Protein AF-A0A7J4UEN1-F1 (afdb_monomer_lite)

Structure (mmCIF, N/CA/C/O backbone):
data_AF-A0A7J4UEN1-F1
#
_entry.id   AF-A0A7J4UEN1-F1
#
loop_
_atom_site.group_PDB
_atom_site.id
_atom_site.type_symbol
_atom_site.label_atom_id
_atom_site.label_alt_id
_atom_site.label_comp_id
_atom_site.label_asym_id
_atom_site.label_entity_id
_atom_site.label_seq_id
_atom_site.pdbx_PDB_ins_code
_atom_site.Cartn_x
_atom_site.Cartn_y
_atom_site.Cartn_z
_atom_site.occupancy
_atom_site.B_iso_or_equiv
_atom_site.auth_seq_id
_atom_site.auth_comp_id
_atom_site.auth_asym_id
_atom_site.auth_atom_id
_atom_site.pdbx_PDB_model_num
ATOM 1 N N . MET A 1 1 ? 9.690 -6.053 -12.053 1.00 84.06 1 MET A N 1
ATOM 2 C CA . MET A 1 1 ? 9.087 -6.286 -10.727 1.00 84.06 1 MET A CA 1
ATOM 3 C C . MET A 1 1 ? 10.094 -6.951 -9.816 1.00 84.06 1 MET A C 1
ATOM 5 O O . MET A 1 1 ? 10.629 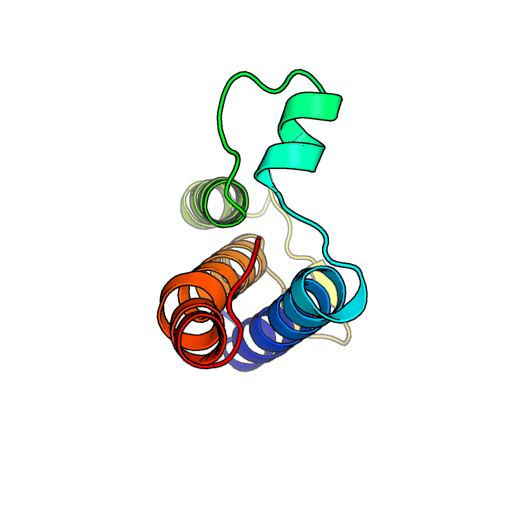-7.999 -10.166 1.00 84.06 1 MET A O 1
ATOM 9 N N . ASN A 1 2 ? 10.340 -6.349 -8.662 1.00 90.69 2 ASN A N 1
ATOM 10 C CA . ASN A 1 2 ? 11.257 -6.858 -7.654 1.00 90.69 2 ASN A CA 1
ATOM 11 C C . ASN A 1 2 ? 10.468 -7.523 -6.517 1.00 90.69 2 ASN A C 1
ATOM 13 O O . ASN A 1 2 ? 10.068 -6.875 -5.553 1.00 90.69 2 ASN A O 1
ATOM 17 N N . ILE A 1 3 ? 10.231 -8.833 -6.638 1.00 93.38 3 ILE A N 1
ATOM 18 C CA . ILE A 1 3 ? 9.421 -9.590 -5.670 1.00 93.38 3 ILE A CA 1
ATOM 19 C C . ILE A 1 3 ? 9.985 -9.520 -4.238 1.00 93.38 3 ILE A C 1
ATOM 21 O O . ILE A 1 3 ? 9.203 -9.235 -3.329 1.00 93.38 3 ILE A O 1
ATOM 25 N N . PRO A 1 4 ? 11.302 -9.715 -3.996 1.00 93.88 4 PRO A N 1
ATOM 26 C CA . PRO A 1 4 ? 11.861 -9.565 -2.653 1.00 93.88 4 PRO A CA 1
ATOM 27 C C . PRO A 1 4 ? 11.581 -8.197 -2.028 1.00 93.88 4 PRO A C 1
ATOM 29 O O . PRO A 1 4 ? 11.189 -8.133 -0.865 1.00 93.88 4 PRO A O 1
ATOM 32 N N . PHE A 1 5 ? 11.738 -7.114 -2.796 1.00 93.12 5 PHE A N 1
ATOM 33 C CA . PHE A 1 5 ? 11.435 -5.762 -2.329 1.00 93.12 5 PHE A CA 1
ATOM 34 C C . PHE A 1 5 ? 9.958 -5.614 -1.951 1.00 93.12 5 PHE A C 1
ATOM 36 O O . PHE A 1 5 ? 9.657 -5.133 -0.861 1.00 93.12 5 PHE A O 1
ATOM 43 N N . ILE A 1 6 ? 9.045 -6.083 -2.810 1.00 95.62 6 ILE A N 1
ATOM 44 C CA . ILE A 1 6 ? 7.596 -6.018 -2.571 1.00 95.62 6 ILE A CA 1
ATOM 45 C C . ILE A 1 6 ? 7.233 -6.702 -1.250 1.00 95.62 6 ILE A C 1
ATOM 47 O O . ILE A 1 6 ? 6.534 -6.115 -0.428 1.00 95.62 6 ILE A O 1
ATOM 51 N N . ILE A 1 7 ? 7.731 -7.922 -1.029 1.00 96.25 7 ILE A N 1
ATOM 52 C CA . ILE A 1 7 ? 7.448 -8.696 0.188 1.00 96.25 7 ILE A CA 1
ATOM 53 C C . ILE A 1 7 ? 8.012 -7.985 1.419 1.00 96.25 7 ILE A C 1
ATOM 55 O O . ILE A 1 7 ? 7.299 -7.814 2.406 1.00 96.25 7 ILE A O 1
ATOM 59 N N . TRP A 1 8 ? 9.271 -7.542 1.368 1.00 95.81 8 TRP A N 1
ATOM 60 C CA . TRP A 1 8 ? 9.904 -6.862 2.498 1.00 95.81 8 TRP A CA 1
ATOM 61 C C . TRP A 1 8 ? 9.174 -5.580 2.889 1.00 95.81 8 TRP A C 1
ATOM 63 O O . TRP A 1 8 ? 8.916 -5.359 4.073 1.00 95.81 8 TRP A O 1
ATOM 73 N N . ILE A 1 9 ? 8.804 -4.760 1.906 1.00 95.75 9 ILE A N 1
ATOM 74 C CA . ILE A 1 9 ? 8.067 -3.521 2.150 1.00 95.75 9 ILE A CA 1
ATOM 75 C C . ILE A 1 9 ? 6.652 -3.812 2.646 1.00 95.75 9 ILE A C 1
ATOM 77 O O . ILE A 1 9 ? 6.212 -3.162 3.590 1.00 95.75 9 ILE A O 1
ATOM 81 N N . ALA A 1 10 ? 5.959 -4.811 2.093 1.00 97.06 10 ALA A N 1
ATOM 82 C CA . ALA A 1 10 ? 4.639 -5.204 2.579 1.00 97.06 10 ALA A CA 1
ATOM 83 C C . ALA A 1 10 ? 4.686 -5.641 4.053 1.00 97.06 10 ALA A C 1
ATOM 85 O O . ALA A 1 10 ? 3.898 -5.158 4.863 1.00 97.06 10 ALA A O 1
ATOM 86 N N . CYS A 1 11 ? 5.653 -6.485 4.428 1.00 96.81 11 CYS A N 1
ATOM 87 C CA . CYS A 1 11 ? 5.863 -6.897 5.818 1.00 96.81 11 CYS A CA 1
ATOM 88 C C . CYS A 1 11 ? 6.196 -5.709 6.732 1.00 96.81 11 CYS A C 1
ATOM 90 O O . CYS A 1 11 ? 5.707 -5.641 7.858 1.00 96.81 11 CYS A O 1
ATOM 92 N N . PHE A 1 12 ? 7.018 -4.769 6.262 1.00 96.31 12 PHE A N 1
ATOM 93 C CA . PHE A 1 12 ? 7.384 -3.575 7.022 1.00 96.31 12 PHE A CA 1
ATOM 94 C C . PHE A 1 12 ? 6.187 -2.642 7.263 1.00 96.31 12 PHE A C 1
ATOM 96 O O . PHE A 1 12 ? 5.959 -2.218 8.397 1.00 96.31 12 PHE A O 1
ATOM 103 N N . ILE A 1 13 ? 5.394 -2.355 6.225 1.00 96.12 13 ILE A N 1
ATOM 104 C CA . ILE A 1 13 ? 4.171 -1.545 6.338 1.00 96.12 13 ILE A CA 1
ATOM 105 C C . ILE A 1 13 ? 3.164 -2.235 7.261 1.00 96.12 13 ILE A C 1
ATOM 107 O O . ILE A 1 13 ? 2.558 -1.571 8.105 1.00 96.12 13 ILE A O 1
ATOM 111 N N . GLU A 1 14 ? 3.018 -3.558 7.155 1.00 95.38 14 GLU A N 1
ATOM 112 C CA . GLU A 1 14 ? 2.122 -4.312 8.028 1.00 95.38 14 GLU A CA 1
ATOM 113 C C . GLU A 1 14 ? 2.585 -4.262 9.479 1.00 95.38 14 GLU A C 1
ATOM 115 O O . GLU A 1 14 ? 1.774 -4.028 10.367 1.00 95.38 14 GLU A O 1
ATOM 120 N N . LEU A 1 15 ? 3.886 -4.403 9.738 1.00 95.19 15 LEU A N 1
ATOM 121 C CA . LEU A 1 15 ? 4.437 -4.288 11.085 1.00 95.19 15 LEU A CA 1
ATOM 122 C C . LEU A 1 15 ? 4.141 -2.912 11.696 1.00 95.19 15 LEU A C 1
ATOM 124 O O . LEU A 1 15 ? 3.714 -2.828 12.848 1.00 95.19 15 LEU A O 1
ATOM 128 N N . ILE A 1 16 ? 4.316 -1.835 10.925 1.00 94.88 16 ILE A N 1
ATOM 129 C CA . ILE A 1 16 ? 3.961 -0.482 11.372 1.00 94.88 16 ILE A CA 1
ATOM 130 C C . ILE A 1 16 ? 2.458 -0.388 11.637 1.00 94.88 16 ILE A C 1
ATOM 132 O O . ILE A 1 16 ? 2.049 0.112 12.684 1.00 94.88 16 ILE A O 1
ATOM 136 N N . THR A 1 17 ? 1.631 -0.884 10.718 1.00 92.75 17 THR A N 1
ATOM 137 C CA . THR A 1 17 ? 0.169 -0.826 10.828 1.00 92.75 17 THR A CA 1
ATOM 138 C C . THR A 1 17 ? -0.321 -1.618 12.037 1.00 92.75 17 THR A C 1
ATOM 140 O O . THR A 1 17 ? -1.175 -1.139 12.779 1.00 92.75 17 THR A O 1
ATOM 143 N N . TYR A 1 18 ? 0.275 -2.778 12.299 1.00 91.44 18 TYR A N 1
ATOM 144 C CA . TYR A 1 18 ? 0.059 -3.590 13.486 1.00 91.44 18 TYR A CA 1
ATOM 145 C C . TYR A 1 18 ? 0.423 -2.823 14.765 1.00 91.44 18 TYR A C 1
ATOM 147 O O . TYR A 1 18 ? -0.405 -2.715 15.671 1.00 91.44 18 TYR A O 1
ATOM 155 N N . ILE A 1 19 ? 1.619 -2.226 14.837 1.00 92.62 19 ILE A N 1
ATOM 156 C CA . ILE A 1 19 ? 2.055 -1.437 16.002 1.00 92.62 19 ILE A CA 1
ATOM 157 C C . ILE A 1 19 ? 1.113 -0.251 16.243 1.00 92.62 19 ILE A C 1
ATOM 159 O O . ILE A 1 19 ? 0.672 -0.031 17.369 1.00 92.62 19 ILE A O 1
ATOM 163 N N . LEU A 1 20 ? 0.760 0.504 15.202 1.00 90.94 20 LEU A N 1
ATOM 164 C CA . LEU A 1 20 ? -0.163 1.634 15.322 1.00 90.94 20 LEU A CA 1
ATOM 165 C C . LEU A 1 20 ? -1.558 1.174 15.756 1.00 90.94 20 LEU A C 1
ATOM 167 O O . LEU A 1 20 ? -2.170 1.789 16.631 1.00 90.94 20 LEU A O 1
ATOM 171 N N . ARG A 1 21 ? -2.056 0.079 15.176 1.00 89.19 21 ARG A N 1
ATOM 172 C CA . ARG A 1 21 ? -3.398 -0.426 15.449 1.00 89.19 21 ARG A CA 1
ATOM 173 C C . ARG A 1 21 ? -3.527 -0.996 16.854 1.00 89.19 21 ARG A C 1
ATOM 175 O O . ARG A 1 21 ? -4.466 -0.634 17.548 1.00 89.19 21 ARG A O 1
ATOM 182 N N . PHE A 1 22 ? -2.625 -1.881 17.263 1.00 88.00 22 PHE A N 1
ATOM 183 C CA . PHE A 1 22 ? -2.753 -2.624 18.520 1.00 88.00 22 PHE A CA 1
ATOM 184 C C . PHE A 1 22 ? -1.899 -2.042 19.647 1.00 88.00 22 PHE A C 1
ATOM 186 O O . PHE A 1 22 ? -2.300 -2.108 20.802 1.00 88.00 22 PHE A O 1
ATOM 193 N N . GLY A 1 23 ? -0.756 -1.433 19.330 1.00 89.25 23 GLY A N 1
ATOM 194 C CA . GLY A 1 23 ? 0.097 -0.769 20.319 1.00 89.25 23 GLY A CA 1
ATOM 195 C C . GLY A 1 23 ? -0.413 0.617 20.716 1.00 89.25 23 GLY A C 1
ATOM 196 O O . GLY A 1 23 ? -0.384 0.965 21.892 1.00 89.25 23 GLY A O 1
ATOM 197 N N . PHE A 1 24 ? -0.923 1.394 19.755 1.00 89.06 24 PHE A N 1
ATOM 198 C CA . PHE A 1 24 ? -1.404 2.766 19.992 1.00 89.06 24 PHE A CA 1
ATOM 199 C C . PHE A 1 24 ? -2.923 2.931 19.857 1.00 89.06 24 PHE A C 1
ATOM 201 O O . PHE A 1 24 ? -3.434 4.046 19.951 1.00 89.06 24 PHE A O 1
ATOM 208 N N . ASN A 1 25 ? -3.654 1.836 19.636 1.00 86.56 25 ASN A N 1
ATOM 209 C CA . ASN A 1 25 ? -5.108 1.827 19.475 1.00 86.56 25 ASN A CA 1
ATOM 210 C C . ASN A 1 25 ? -5.624 2.776 18.367 1.00 86.56 25 ASN A C 1
ATOM 212 O O . ASN A 1 25 ? -6.738 3.310 18.437 1.00 86.56 25 ASN A O 1
ATOM 216 N N . VAL A 1 26 ? -4.809 3.017 17.331 1.00 87.69 26 VAL A N 1
ATOM 217 C CA . VAL A 1 26 ? -5.150 3.931 16.237 1.00 87.69 26 VAL A CA 1
ATOM 218 C C . VAL A 1 26 ? -6.170 3.268 15.319 1.00 87.69 26 VAL A C 1
ATOM 220 O O . VAL A 1 26 ? -5.909 2.256 14.668 1.00 87.69 26 VAL A O 1
ATOM 223 N N . HIS A 1 27 ? -7.341 3.888 15.219 1.00 87.00 27 HIS A N 1
ATOM 224 C CA . HIS A 1 27 ? -8.406 3.448 14.332 1.00 87.00 27 HIS A CA 1
ATOM 225 C C . HIS A 1 27 ? -8.490 4.374 13.120 1.00 87.00 27 HIS A C 1
ATOM 227 O O . HIS A 1 27 ? -8.661 5.585 13.246 1.00 87.00 27 HIS A O 1
ATOM 233 N N . SER A 1 28 ? -8.421 3.804 11.913 1.00 81.94 28 SER A N 1
ATOM 234 C CA . SER A 1 28 ? -8.474 4.603 10.681 1.00 81.94 28 SER A CA 1
ATOM 235 C C . SER A 1 28 ? -9.756 5.442 10.603 1.00 81.94 28 SER A C 1
ATOM 237 O O . SER A 1 28 ? -9.711 6.587 10.171 1.00 81.94 28 SER A O 1
ATOM 239 N N . LYS A 1 29 ? -10.888 4.896 11.077 1.00 83.31 29 LYS A N 1
ATOM 240 C CA . LYS A 1 29 ? -12.185 5.585 11.103 1.00 83.31 29 LYS A CA 1
ATOM 241 C C . LYS A 1 29 ? -12.159 6.832 11.987 1.00 83.31 29 LYS A C 1
ATOM 243 O O . LYS A 1 29 ? -12.581 7.886 11.528 1.00 83.31 29 LYS A O 1
ATOM 248 N N . THR A 1 30 ? -11.648 6.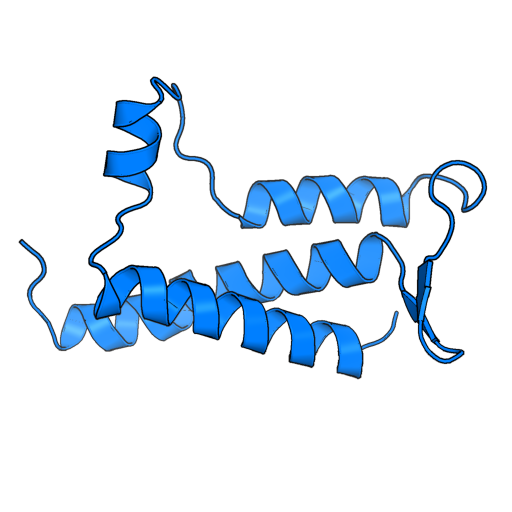731 13.215 1.00 85.25 30 THR A N 1
ATOM 249 C CA . THR A 1 30 ? -11.617 7.871 14.147 1.00 85.25 30 THR A CA 1
ATOM 250 C C . THR A 1 30 ? -10.668 8.958 13.658 1.00 85.25 30 THR A C 1
ATOM 252 O O . THR A 1 30 ? -11.012 10.137 13.699 1.00 85.25 30 THR A O 1
ATOM 255 N N . MET A 1 31 ? -9.509 8.575 13.115 1.00 85.12 31 MET A N 1
ATOM 256 C CA . MET A 1 31 ? -8.570 9.531 12.526 1.00 85.12 31 MET A CA 1
ATOM 257 C C . MET A 1 31 ? -9.178 10.240 11.313 1.00 85.12 31 MET A C 1
ATOM 259 O O . MET A 1 31 ? -9.129 11.461 11.227 1.00 85.12 31 MET A O 1
ATOM 263 N N . GLN A 1 32 ? -9.808 9.504 10.398 1.00 86.25 32 GLN A N 1
ATOM 264 C CA . GLN A 1 32 ? -10.419 10.089 9.200 1.00 86.25 32 GLN A CA 1
ATOM 265 C C . GLN A 1 32 ? -11.606 10.998 9.535 1.00 86.25 32 GLN A C 1
ATOM 267 O O . GLN A 1 32 ? -11.726 12.067 8.942 1.00 86.25 32 GLN A O 1
ATOM 272 N N . GLN A 1 33 ? -12.420 10.638 10.533 1.00 86.81 33 GLN A N 1
ATOM 273 C CA . GLN A 1 33 ? -13.478 11.507 11.059 1.00 86.81 33 GLN A CA 1
ATOM 274 C C . GLN A 1 33 ? -12.910 12.802 11.647 1.00 86.81 33 GLN A C 1
ATOM 276 O O . GLN A 1 33 ? -13.428 13.875 11.359 1.00 86.81 33 GLN A O 1
ATOM 281 N N . LYS A 1 34 ? -11.805 12.727 12.403 1.00 89.00 34 LYS A N 1
ATOM 282 C CA . LYS A 1 34 ? -11.124 13.911 12.952 1.00 89.00 34 LYS A CA 1
ATOM 283 C C . LYS A 1 34 ? -10.633 14.870 11.861 1.00 89.00 34 LYS A C 1
ATOM 285 O O . LYS A 1 34 ? -10.609 16.077 12.076 1.00 89.00 34 LYS A O 1
ATOM 290 N N . PHE A 1 35 ? -10.255 14.340 10.700 1.00 88.50 35 PHE A N 1
ATOM 291 C CA . PHE A 1 35 ? -9.819 15.118 9.539 1.00 88.50 35 PHE A CA 1
ATOM 292 C C . PHE A 1 35 ? -10.952 15.449 8.551 1.00 88.50 35 PHE A C 1
ATOM 294 O O . PHE A 1 35 ? -10.671 15.957 7.470 1.00 88.50 35 PHE A O 1
ATOM 301 N N . ASN A 1 36 ? -12.220 15.192 8.901 1.00 89.62 36 ASN A N 1
ATOM 302 C CA . ASN A 1 36 ? -13.390 15.432 8.047 1.00 89.62 36 ASN A CA 1
ATOM 303 C C . ASN A 1 36 ? -13.324 14.739 6.673 1.00 89.62 36 ASN A C 1
ATOM 305 O O . ASN A 1 36 ? -13.864 15.244 5.688 1.00 89.62 36 ASN A O 1
ATOM 309 N N . PHE A 1 37 ? -12.678 13.571 6.584 1.00 85.25 37 PHE A N 1
ATOM 310 C CA . PHE A 1 37 ? -12.703 12.794 5.348 1.00 85.25 37 PHE A CA 1
ATOM 311 C C . PHE A 1 37 ? -14.089 12.161 5.147 1.00 85.25 37 PHE A C 1
ATOM 313 O O . PHE A 1 37 ? -14.561 11.437 6.027 1.00 85.25 37 PHE A O 1
ATOM 320 N N . PRO A 1 38 ? -14.739 12.380 3.987 1.00 81.25 38 PRO A N 1
ATOM 321 C CA . PRO A 1 38 ? -16.111 11.928 3.743 1.00 81.25 38 PRO A CA 1
ATOM 322 C C . PRO A 1 38 ? -16.220 10.415 3.523 1.00 81.25 38 PRO A C 1
ATOM 324 O O . PRO A 1 38 ? -17.306 9.848 3.610 1.00 81.25 38 PRO A O 1
ATOM 327 N N . MET A 1 39 ? -15.107 9.750 3.213 1.00 78.88 39 MET A N 1
ATOM 328 C CA . MET A 1 39 ? -15.063 8.323 2.923 1.00 78.88 39 MET A CA 1
ATOM 329 C C . MET A 1 39 ? -13.914 7.663 3.658 1.00 78.88 39 MET A C 1
ATOM 331 O O . MET A 1 39 ? -12.864 8.270 3.887 1.00 78.88 39 MET A O 1
ATOM 335 N N . ARG A 1 40 ? -14.106 6.382 3.983 1.00 79.62 40 ARG A N 1
ATOM 336 C CA . ARG A 1 40 ? -13.043 5.590 4.580 1.00 79.62 40 ARG A CA 1
ATOM 337 C C . ARG A 1 40 ? -11.957 5.327 3.545 1.00 79.62 40 ARG A C 1
ATOM 339 O O . ARG A 1 40 ? -12.192 4.580 2.600 1.00 79.62 40 ARG A O 1
ATOM 346 N N . VAL A 1 41 ? -10.774 5.897 3.740 1.00 82.06 41 VAL A N 1
ATOM 347 C CA . VAL A 1 41 ? -9.619 5.636 2.873 1.00 82.06 41 VAL A CA 1
ATOM 348 C C . VAL A 1 41 ? -8.915 4.375 3.365 1.00 82.06 41 VAL A C 1
ATOM 350 O O . VAL A 1 41 ? -8.481 4.315 4.518 1.00 82.06 41 VAL A O 1
ATOM 353 N N . HIS A 1 42 ? -8.841 3.363 2.504 1.00 86.12 42 HIS A N 1
ATOM 354 C CA . HIS A 1 42 ? -8.025 2.167 2.706 1.00 86.12 42 HIS A CA 1
ATOM 355 C C . HIS A 1 42 ? -6.665 2.370 2.041 1.00 86.12 42 HIS A C 1
ATOM 357 O O . HIS A 1 42 ? -6.585 3.019 0.995 1.00 86.12 42 HIS A O 1
ATOM 363 N N . HIS A 1 43 ? -5.597 1.808 2.609 1.00 88.94 43 HIS A N 1
ATOM 364 C CA . HIS A 1 43 ? -4.270 1.948 2.004 1.00 88.94 43 HIS A CA 1
ATOM 365 C C . HIS A 1 43 ? -4.211 1.215 0.657 1.00 88.94 43 HIS A C 1
ATOM 367 O O . HIS A 1 43 ? -3.484 1.651 -0.233 1.00 88.94 43 HIS A O 1
ATOM 373 N N . MET A 1 44 ? -5.083 0.221 0.428 1.00 92.38 44 MET A N 1
ATOM 374 C CA . MET A 1 44 ? -5.293 -0.372 -0.898 1.00 92.38 44 MET A CA 1
ATOM 375 C C . MET A 1 44 ? -5.629 0.660 -1.986 1.00 92.38 44 MET A C 1
ATOM 377 O O . MET A 1 44 ? -5.194 0.492 -3.122 1.00 92.38 44 MET A O 1
ATOM 381 N N . TYR A 1 45 ? -6.335 1.752 -1.674 1.00 92.56 45 TYR A N 1
ATOM 382 C CA . TYR A 1 45 ? -6.630 2.794 -2.667 1.00 92.56 45 TYR A CA 1
ATOM 383 C C . TYR A 1 45 ? -5.367 3.538 -3.105 1.00 92.56 45 TYR A C 1
ATOM 385 O O . TYR A 1 45 ? -5.210 3.829 -4.288 1.00 92.56 45 TYR A O 1
ATOM 393 N N . LEU A 1 46 ? -4.443 3.791 -2.172 1.00 91.81 46 LEU A N 1
ATOM 394 C CA . LEU A 1 46 ? -3.128 4.353 -2.491 1.00 91.81 46 LEU A CA 1
ATOM 395 C C . LEU A 1 46 ? -2.297 3.361 -3.305 1.00 91.81 46 LEU A C 1
ATOM 397 O O . LEU A 1 46 ? -1.649 3.753 -4.268 1.00 91.81 46 LEU A O 1
ATOM 401 N N . GLY A 1 47 ? -2.368 2.073 -2.964 1.00 93.88 47 GLY A N 1
ATOM 402 C CA . GLY A 1 47 ? -1.737 1.012 -3.741 1.00 93.88 47 GLY A CA 1
ATOM 403 C C . GLY A 1 47 ? -2.211 0.999 -5.198 1.00 93.88 47 GLY A C 1
ATOM 404 O O . GLY A 1 47 ? -1.393 1.107 -6.107 1.00 93.88 47 GLY A O 1
ATOM 405 N N . ILE A 1 48 ? -3.528 0.982 -5.431 1.00 94.12 48 ILE A N 1
ATOM 406 C CA . ILE A 1 48 ? -4.125 1.045 -6.778 1.00 94.12 48 ILE A CA 1
ATOM 407 C C . ILE A 1 48 ? -3.695 2.321 -7.515 1.00 94.12 48 ILE A C 1
ATOM 409 O O . ILE A 1 48 ? -3.332 2.260 -8.691 1.00 94.12 48 ILE A O 1
ATOM 413 N N . LEU A 1 49 ? -3.688 3.462 -6.819 1.00 93.50 49 LEU A N 1
ATOM 414 C CA . LEU A 1 49 ? -3.266 4.746 -7.376 1.00 93.50 49 LEU A CA 1
ATOM 415 C C . LEU A 1 49 ? -1.800 4.747 -7.837 1.00 93.50 49 LEU A C 1
ATOM 417 O O . LEU A 1 49 ? -1.476 5.508 -8.738 1.00 93.50 49 LEU A O 1
ATOM 421 N N . LEU A 1 50 ? -0.926 3.916 -7.259 1.00 92.62 50 LEU A N 1
ATOM 422 C CA . LEU A 1 50 ? 0.474 3.772 -7.683 1.00 92.62 50 LEU A CA 1
ATOM 423 C C . LEU A 1 50 ? 0.669 2.673 -8.738 1.00 92.62 50 LEU A C 1
ATOM 425 O O . LEU A 1 50 ? 1.484 2.829 -9.648 1.00 92.62 50 LEU A O 1
ATOM 429 N N . VAL A 1 51 ? -0.103 1.585 -8.653 1.00 93.88 51 VAL A N 1
ATOM 430 C CA . VAL A 1 51 ? -0.057 0.478 -9.620 1.00 93.88 51 VAL A CA 1
ATOM 431 C C . VAL A 1 51 ? -0.510 0.932 -11.004 1.00 93.88 51 VAL A C 1
ATOM 433 O O . VAL A 1 51 ? 0.160 0.614 -11.984 1.00 93.88 51 VAL A O 1
ATOM 436 N N . ILE A 1 52 ? -1.615 1.686 -11.104 1.00 92.44 52 ILE A N 1
ATOM 437 C CA . ILE A 1 52 ? -2.145 2.141 -12.399 1.00 92.44 52 ILE A CA 1
ATOM 438 C C . ILE A 1 52 ? -1.074 2.940 -13.159 1.00 92.44 52 ILE A C 1
ATOM 440 O O . ILE A 1 52 ? -0.738 2.553 -14.281 1.00 92.44 52 ILE A O 1
ATOM 444 N N . PRO A 1 53 ? -0.453 3.988 -12.584 1.00 88.62 53 PRO A N 1
ATOM 445 C CA . PRO A 1 53 ? 0.563 4.715 -13.309 1.00 88.62 53 PRO A CA 1
ATOM 446 C C . PRO A 1 53 ? 1.800 3.889 -13.650 1.00 88.62 53 PRO A C 1
ATOM 448 O O . PRO A 1 53 ? 2.323 4.025 -14.753 1.00 88.62 53 PRO A O 1
ATOM 451 N N . GLY A 1 54 ? 2.220 2.999 -12.743 1.00 87.00 54 GLY A N 1
ATOM 452 C CA . GLY A 1 54 ? 3.352 2.101 -12.966 1.00 87.00 54 GLY A CA 1
ATOM 453 C C . GLY A 1 54 ? 3.145 1.095 -14.105 1.00 87.00 54 GLY A C 1
ATOM 454 O O . GLY A 1 54 ? 4.128 0.617 -14.663 1.00 87.00 54 GLY A O 1
ATOM 455 N N . PHE A 1 55 ? 1.896 0.782 -14.469 1.00 87.88 55 PHE A N 1
ATOM 456 C CA . PHE A 1 55 ? 1.579 -0.068 -15.623 1.00 87.88 55 PHE A CA 1
ATOM 457 C C . PHE A 1 55 ? 1.434 0.707 -16.934 1.00 87.88 55 PHE A C 1
ATOM 459 O O . PHE A 1 55 ? 1.824 0.197 -17.983 1.00 87.88 55 PHE A O 1
ATOM 466 N N . PHE A 1 56 ? 0.814 1.890 -16.898 1.00 88.06 56 PHE A N 1
ATOM 467 C CA . PHE A 1 56 ? 0.328 2.552 -18.113 1.00 88.06 56 PHE A CA 1
ATOM 468 C C . PHE A 1 56 ? 1.193 3.712 -18.602 1.00 88.06 56 PHE A C 1
ATOM 470 O O . PHE A 1 56 ? 1.135 4.032 -19.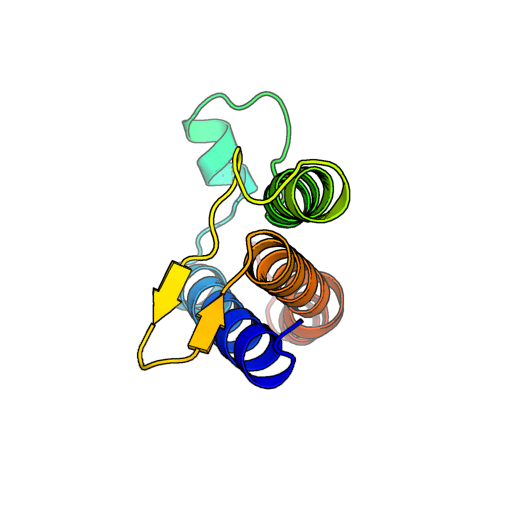790 1.00 88.06 56 PHE A O 1
ATOM 477 N N . PHE A 1 57 ? 1.973 4.361 -17.735 1.00 85.75 57 PHE A N 1
ATOM 478 C CA . PHE A 1 57 ? 2.782 5.504 -18.150 1.00 85.75 57 PHE A CA 1
ATOM 479 C C . PHE A 1 57 ? 4.237 5.112 -18.422 1.00 85.75 57 PHE A C 1
ATOM 481 O O . PHE A 1 57 ? 4.787 4.232 -17.761 1.00 85.75 57 PHE A O 1
ATOM 488 N N . PRO A 1 58 ? 4.888 5.781 -19.389 1.00 78.81 58 PRO A N 1
ATOM 489 C CA . PRO A 1 58 ? 6.297 5.566 -19.673 1.00 78.81 58 PRO A CA 1
ATOM 490 C C . PRO A 1 58 ? 7.184 5.978 -18.493 1.00 78.81 58 PRO A C 1
ATOM 492 O O . PRO A 1 58 ? 6.886 6.928 -17.765 1.00 78.81 58 PRO A O 1
ATOM 495 N N . ILE A 1 59 ? 8.345 5.326 -18.393 1.00 78.50 59 ILE A N 1
ATOM 496 C CA . ILE A 1 59 ? 9.380 5.587 -17.377 1.00 78.50 59 ILE A CA 1
ATOM 497 C C . ILE A 1 59 ? 9.880 7.043 -17.368 1.00 78.50 59 ILE A C 1
ATOM 499 O O . ILE A 1 59 ? 10.455 7.507 -16.394 1.00 78.50 59 ILE A O 1
ATOM 503 N N . THR A 1 60 ? 9.649 7.802 -18.440 1.00 78.38 60 THR A N 1
ATOM 504 C CA . THR A 1 60 ? 9.972 9.233 -18.500 1.00 78.38 60 THR A CA 1
ATOM 505 C C . THR A 1 60 ? 9.071 10.090 -17.610 1.00 78.38 60 THR A C 1
ATOM 507 O O . THR A 1 60 ? 9.516 11.129 -17.133 1.00 78.38 60 THR A O 1
ATOM 510 N N . LEU A 1 61 ? 7.820 9.673 -17.382 1.00 80.19 61 LEU A N 1
ATOM 511 C CA . LEU A 1 61 ? 6.882 10.351 -16.479 1.00 80.19 61 LEU A CA 1
ATOM 512 C C . LEU A 1 61 ? 7.024 9.856 -15.037 1.00 80.19 61 LEU A C 1
ATOM 514 O O . LEU A 1 61 ? 6.854 10.635 -14.103 1.00 80.19 61 LEU A O 1
ATOM 518 N N . PHE A 1 62 ? 7.355 8.576 -14.869 1.00 80.06 62 PHE A N 1
ATOM 519 C CA . PHE A 1 62 ? 7.550 7.938 -13.569 1.00 80.06 62 PHE A CA 1
ATOM 520 C C . PHE A 1 62 ? 8.880 7.181 -13.577 1.00 80.06 62 PHE A C 1
ATOM 522 O O . PHE A 1 62 ? 8.889 5.975 -13.827 1.00 80.06 62 PHE A O 1
ATOM 529 N N . PRO A 1 63 ? 10.007 7.884 -13.367 1.00 79.62 63 PRO A N 1
ATOM 530 C CA . PRO A 1 63 ? 11.318 7.259 -13.397 1.00 79.62 63 PRO A CA 1
ATOM 531 C C . PRO A 1 63 ? 11.495 6.291 -12.232 1.00 79.62 63 PRO A C 1
ATOM 533 O O . PRO A 1 63 ? 11.034 6.541 -11.115 1.00 79.62 63 PRO A O 1
ATOM 536 N N . ASP A 1 64 ? 12.205 5.199 -12.503 1.00 85.06 64 ASP A N 1
ATOM 537 C CA . ASP A 1 64 ? 12.575 4.225 -11.486 1.00 85.06 64 ASP A CA 1
ATOM 538 C C . ASP A 1 64 ? 13.489 4.868 -10.440 1.00 85.06 64 ASP A C 1
ATOM 540 O O . ASP A 1 64 ? 14.449 5.578 -10.759 1.00 85.06 64 ASP A O 1
ATOM 544 N N . PHE A 1 65 ? 13.232 4.564 -9.172 1.00 84.00 65 PHE A N 1
ATOM 545 C CA . PHE A 1 65 ? 14.138 4.928 -8.095 1.00 84.00 65 PHE A CA 1
ATOM 546 C C . PHE A 1 65 ? 15.234 3.873 -7.997 1.00 84.00 65 PHE A C 1
ATOM 548 O O . PHE A 1 65 ? 14.960 2.709 -7.713 1.00 84.00 65 PHE A O 1
ATOM 555 N N . ILE A 1 66 ? 16.489 4.267 -8.212 1.00 84.88 66 ILE A N 1
ATOM 556 C CA . ILE A 1 66 ? 17.625 3.356 -8.054 1.00 84.88 66 ILE A CA 1
ATOM 557 C C . ILE A 1 66 ? 18.111 3.423 -6.609 1.00 84.88 66 ILE A C 1
ATOM 559 O O . ILE A 1 66 ? 18.649 4.440 -6.172 1.00 84.88 66 ILE A O 1
ATOM 563 N N . LEU A 1 67 ? 17.968 2.320 -5.878 1.00 77.44 67 LEU A N 1
ATOM 564 C CA . LEU A 1 67 ? 18.480 2.169 -4.520 1.00 77.44 67 LEU A CA 1
ATOM 565 C C . LEU A 1 67 ? 19.467 1.002 -4.484 1.00 77.44 67 LEU A C 1
ATOM 567 O O . LEU A 1 67 ? 19.097 -0.130 -4.778 1.00 77.44 67 LEU A O 1
ATOM 571 N N . ASN A 1 68 ? 20.731 1.263 -4.136 1.00 81.75 68 ASN A N 1
ATOM 572 C CA . ASN A 1 68 ? 21.790 0.242 -4.063 1.00 81.75 68 ASN A CA 1
ATOM 573 C C . ASN A 1 68 ? 21.915 -0.628 -5.336 1.00 81.75 68 ASN A C 1
ATOM 575 O O . ASN A 1 68 ? 22.116 -1.836 -5.255 1.00 81.75 68 ASN A O 1
ATOM 579 N N . GLY A 1 69 ? 21.765 -0.021 -6.519 1.00 80.44 69 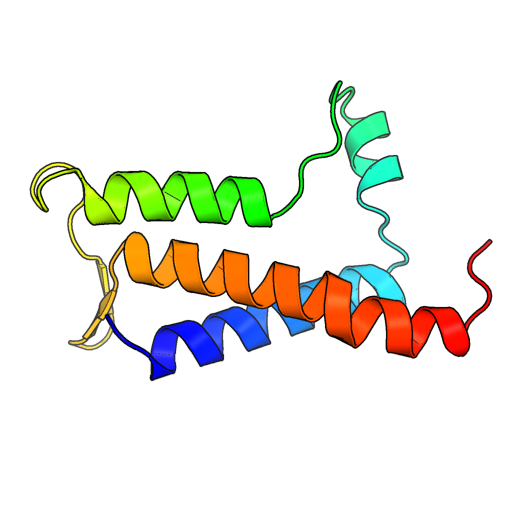GLY A N 1
ATOM 580 C CA . GLY A 1 69 ? 21.842 -0.726 -7.807 1.00 80.44 69 GLY A CA 1
ATOM 581 C C . GLY A 1 69 ? 20.576 -1.498 -8.194 1.00 80.44 69 GLY A C 1
ATOM 582 O O . GLY A 1 69 ? 20.561 -2.169 -9.222 1.00 80.44 69 GLY A O 1
ATOM 583 N N . VAL A 1 70 ? 19.508 -1.389 -7.405 1.00 80.75 70 VAL A N 1
ATOM 584 C CA . VAL A 1 70 ? 18.214 -2.014 -7.671 1.00 80.75 70 VAL A CA 1
ATOM 585 C C . VAL A 1 70 ? 17.220 -0.949 -8.121 1.00 80.75 70 VAL A C 1
ATOM 587 O O . VAL A 1 70 ? 17.000 0.030 -7.410 1.00 80.75 70 VAL A O 1
ATOM 590 N N . ALA A 1 71 ? 16.604 -1.150 -9.287 1.00 84.44 71 ALA A N 1
ATOM 591 C CA . ALA A 1 71 ? 15.499 -0.320 -9.755 1.00 84.44 71 ALA A CA 1
ATOM 592 C C . ALA A 1 71 ? 14.216 -0.666 -8.982 1.00 84.44 71 ALA A C 1
ATOM 594 O O . ALA A 1 71 ? 13.796 -1.826 -8.944 1.00 84.44 71 ALA A O 1
ATOM 595 N N . ILE A 1 72 ? 13.621 0.345 -8.355 1.00 87.31 72 ILE A N 1
ATOM 596 C CA . ILE A 1 72 ? 12.348 0.285 -7.641 1.00 87.31 72 ILE A CA 1
ATOM 597 C C . ILE A 1 72 ? 11.339 1.093 -8.444 1.00 87.31 72 ILE A C 1
ATOM 599 O O . ILE A 1 72 ? 11.489 2.304 -8.623 1.00 87.31 72 ILE A O 1
ATOM 603 N N . THR A 1 73 ? 10.295 0.418 -8.904 1.00 90.62 73 THR A N 1
ATOM 604 C CA . THR A 1 73 ? 9.255 1.028 -9.731 1.00 90.62 73 THR A CA 1
ATOM 605 C C . THR A 1 73 ? 8.057 1.465 -8.883 1.00 90.62 73 THR A C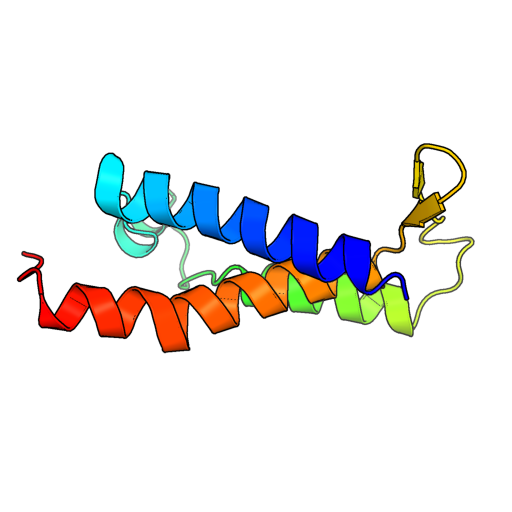 1
ATOM 607 O O . THR A 1 73 ? 7.809 0.935 -7.796 1.00 90.62 73 THR A O 1
ATOM 610 N N . PHE A 1 74 ? 7.245 2.391 -9.401 1.00 90.94 74 PHE A N 1
ATOM 611 C CA . PHE A 1 74 ? 5.939 2.725 -8.807 1.00 90.94 74 PHE A CA 1
ATOM 612 C C . PHE A 1 74 ? 5.029 1.497 -8.690 1.00 90.94 74 PHE A C 1
ATOM 614 O O . PHE A 1 74 ? 4.277 1.369 -7.722 1.00 90.94 74 PHE A O 1
ATOM 621 N N . LEU A 1 75 ? 5.147 0.571 -9.645 1.00 93.00 75 LEU A N 1
ATOM 622 C CA . LEU A 1 75 ? 4.453 -0.707 -9.618 1.00 93.00 75 LEU A CA 1
ATOM 623 C C . LEU A 1 75 ? 4.868 -1.546 -8.400 1.00 93.00 75 LEU A C 1
ATOM 625 O O . LEU A 1 75 ? 4.001 -2.060 -7.699 1.00 93.00 75 LEU A O 1
ATOM 629 N N . ASP A 1 76 ? 6.167 -1.644 -8.104 1.00 94.44 76 ASP A N 1
ATOM 630 C CA . ASP A 1 76 ? 6.658 -2.395 -6.942 1.00 94.44 76 ASP A CA 1
ATOM 631 C C . ASP A 1 76 ? 6.133 -1.796 -5.625 1.00 94.44 76 ASP A C 1
ATOM 633 O O . ASP A 1 76 ? 5.658 -2.522 -4.752 1.00 94.44 76 ASP A O 1
ATOM 637 N N . ILE A 1 77 ? 6.154 -0.465 -5.495 1.00 93.94 77 ILE A N 1
ATOM 638 C CA . ILE A 1 77 ? 5.641 0.233 -4.305 1.00 93.94 77 ILE A CA 1
ATOM 639 C C . ILE A 1 77 ? 4.128 0.018 -4.164 1.00 93.94 77 ILE A C 1
ATOM 641 O O . ILE A 1 77 ? 3.647 -0.336 -3.087 1.00 93.94 77 ILE A O 1
ATOM 645 N N . GLY A 1 78 ? 3.373 0.198 -5.250 1.00 95.12 78 GLY A N 1
ATOM 646 C CA . GLY A 1 78 ? 1.923 0.031 -5.248 1.00 95.12 78 GLY A CA 1
ATOM 647 C C . GLY A 1 78 ? 1.499 -1.389 -4.870 1.00 95.12 78 GLY A C 1
ATOM 648 O O . GLY A 1 78 ? 0.635 -1.564 -4.009 1.00 95.12 78 GLY A O 1
ATOM 649 N N . LEU A 1 79 ? 2.159 -2.402 -5.439 1.00 96.31 79 LEU A N 1
ATOM 650 C CA . LEU A 1 79 ? 1.908 -3.806 -5.109 1.00 96.31 79 LEU A CA 1
ATOM 651 C C . LEU A 1 79 ? 2.245 -4.127 -3.650 1.00 96.31 79 LEU A C 1
ATOM 653 O O . LEU A 1 79 ? 1.492 -4.859 -3.011 1.00 96.31 79 LEU A O 1
ATOM 657 N N . ALA A 1 80 ? 3.324 -3.562 -3.100 1.00 96.88 80 ALA A N 1
ATOM 658 C CA . ALA A 1 80 ? 3.683 -3.767 -1.697 1.00 96.88 80 ALA A CA 1
ATOM 659 C C . ALA A 1 80 ? 2.614 -3.216 -0.739 1.00 96.88 80 ALA A C 1
ATOM 661 O O . ALA A 1 80 ? 2.240 -3.886 0.225 1.00 96.88 80 ALA A O 1
ATOM 662 N N . ILE A 1 81 ? 2.069 -2.029 -1.032 1.00 96.56 81 ILE A N 1
ATOM 663 C CA . ILE A 1 81 ? 0.985 -1.425 -0.243 1.00 96.56 81 ILE A CA 1
ATOM 664 C C . ILE A 1 81 ? -0.293 -2.267 -0.333 1.00 96.56 81 ILE A C 1
ATOM 666 O O . ILE A 1 81 ? -0.911 -2.548 0.693 1.00 96.56 81 ILE A O 1
ATOM 670 N N . MET A 1 82 ? -0.688 -2.689 -1.541 1.00 96.94 82 MET A N 1
ATOM 671 C CA . MET A 1 82 ? -1.875 -3.537 -1.724 1.00 96.94 82 MET A CA 1
ATOM 672 C C . MET A 1 82 ? -1.731 -4.864 -0.976 1.00 96.94 82 MET A C 1
ATOM 674 O O . MET A 1 82 ? -2.658 -5.278 -0.284 1.00 96.94 82 MET A O 1
ATOM 678 N N . LEU A 1 83 ? -0.564 -5.507 -1.076 1.00 96.88 83 LEU A N 1
ATOM 679 C CA . LEU A 1 83 ? -0.287 -6.765 -0.391 1.00 96.88 83 LEU A CA 1
ATOM 680 C C . LEU A 1 83 ? -0.353 -6.604 1.134 1.00 96.88 83 LEU A C 1
ATOM 682 O O . LEU A 1 83 ? -0.962 -7.441 1.799 1.00 96.88 83 LEU A O 1
ATOM 686 N N . SER A 1 84 ? 0.217 -5.527 1.684 1.00 96.88 84 SER A N 1
ATOM 687 C CA . SER A 1 84 ? 0.100 -5.222 3.116 1.00 96.88 84 SER A CA 1
ATOM 688 C C . SER A 1 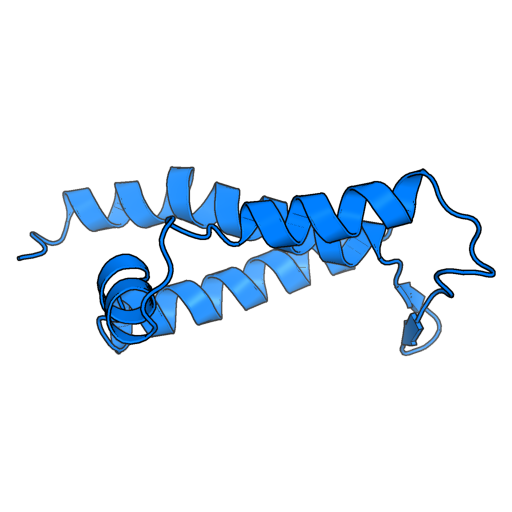84 ? -1.361 -5.053 3.538 1.00 96.88 84 SER A C 1
ATOM 690 O O . SER A 1 84 ? -1.774 -5.691 4.497 1.00 96.88 84 SER A O 1
ATOM 692 N N . ASP A 1 85 ? -2.167 -4.272 2.810 1.00 94.62 85 ASP A N 1
ATOM 693 C CA . ASP A 1 85 ? -3.581 -4.043 3.155 1.00 94.62 85 ASP A CA 1
ATOM 694 C C . ASP A 1 85 ? -4.402 -5.345 3.106 1.00 94.62 85 ASP A C 1
ATOM 696 O O . ASP A 1 85 ? -5.212 -5.611 3.999 1.00 94.62 85 ASP A O 1
ATOM 700 N N . MET A 1 86 ? -4.131 -6.210 2.120 1.00 94.94 86 MET A N 1
ATOM 701 C CA . MET A 1 86 ? -4.738 -7.540 2.040 1.00 94.94 86 MET A CA 1
ATOM 702 C C . MET A 1 86 ? -4.361 -8.410 3.246 1.00 94.94 86 MET A C 1
ATOM 704 O O . MET A 1 86 ? -5.243 -9.001 3.869 1.00 94.94 86 MET A O 1
ATOM 708 N N . ILE A 1 87 ? -3.077 -8.476 3.611 1.00 94.94 87 ILE A N 1
ATOM 709 C CA . ILE A 1 87 ? -2.625 -9.218 4.798 1.00 94.94 87 ILE A CA 1
ATOM 710 C C . ILE A 1 87 ? -3.287 -8.650 6.061 1.00 94.94 87 ILE A C 1
ATOM 712 O O . ILE A 1 87 ? -3.781 -9.415 6.895 1.00 94.94 87 ILE A O 1
ATOM 716 N N . HIS A 1 88 ? -3.371 -7.326 6.182 1.00 93.62 88 HIS A N 1
ATOM 717 C CA . HIS A 1 88 ? -3.997 -6.670 7.321 1.00 93.62 88 HIS A CA 1
ATOM 718 C C . HIS A 1 88 ? -5.461 -7.086 7.485 1.00 93.62 88 HIS A C 1
ATOM 720 O O . HIS A 1 88 ? -5.887 -7.510 8.559 1.00 93.62 88 HIS A O 1
ATOM 726 N N . HIS A 1 89 ? -6.246 -6.970 6.413 1.00 90.75 89 HIS A N 1
ATOM 727 C CA . HIS A 1 89 ? -7.688 -7.174 6.456 1.00 90.75 89 HIS A CA 1
ATOM 728 C C . HIS A 1 89 ? -8.106 -8.642 6.475 1.00 90.75 89 HIS A C 1
ATOM 730 O O . HIS A 1 89 ? -9.091 -8.968 7.139 1.00 90.75 89 HIS A O 1
ATOM 736 N N . PHE A 1 90 ? -7.378 -9.512 5.776 1.00 92.38 90 PHE A N 1
ATOM 737 C CA . PHE A 1 90 ? -7.758 -10.916 5.620 1.00 92.38 90 PHE A CA 1
ATOM 738 C C . PHE A 1 90 ? -7.010 -11.869 6.555 1.00 92.38 90 PHE A C 1
ATOM 740 O O . PHE A 1 90 ? -7.505 -12.968 6.790 1.00 92.38 90 PHE A O 1
ATOM 747 N N . SER A 1 91 ? -5.879 -11.453 7.134 1.00 91.75 91 SER A N 1
ATOM 748 C CA . SER A 1 91 ? -5.087 -12.306 8.032 1.00 91.75 91 SER A CA 1
ATOM 749 C C . SER A 1 91 ? -4.990 -11.730 9.442 1.00 91.75 91 SER A C 1
ATOM 751 O O . SER A 1 91 ? -5.405 -12.379 10.401 1.00 91.75 91 SER A O 1
ATOM 753 N N . ILE A 1 92 ? -4.478 -10.505 9.594 1.00 90.81 92 ILE A N 1
ATOM 754 C CA . ILE A 1 92 ? -4.169 -9.937 10.915 1.00 90.81 92 ILE A CA 1
ATOM 755 C C . ILE A 1 92 ? -5.440 -9.531 11.664 1.00 90.81 92 ILE A C 1
ATOM 757 O O . ILE A 1 92 ? -5.682 -10.013 12.769 1.00 90.81 92 ILE A O 1
ATOM 761 N N . LEU A 1 93 ? -6.297 -8.692 11.080 1.00 86.88 93 LEU A N 1
ATOM 762 C CA . LEU A 1 93 ? -7.515 -8.240 11.753 1.00 86.88 93 LEU A CA 1
ATOM 763 C C . LEU A 1 93 ? -8.412 -9.400 12.217 1.00 86.88 93 LEU A C 1
ATOM 765 O O . LEU A 1 93 ? -8.809 -9.351 13.380 1.00 86.88 93 LEU A O 1
ATOM 769 N N . PRO A 1 94 ? -8.699 -10.445 11.413 1.00 87.81 94 PRO A N 1
ATOM 770 C CA . PRO A 1 94 ? -9.489 -11.590 11.867 1.00 87.81 94 PRO A CA 1
ATOM 771 C C . PRO A 1 94 ? -8.825 -12.370 13.006 1.00 87.81 94 PRO A C 1
ATOM 773 O O . PRO A 1 94 ? -9.497 -12.725 13.973 1.00 87.81 94 PRO A O 1
ATOM 776 N N . LEU A 1 95 ? -7.508 -12.590 12.932 1.00 86.88 95 LEU A N 1
ATOM 777 C CA . LEU A 1 95 ? -6.757 -13.321 13.956 1.00 86.88 95 LEU A CA 1
ATOM 778 C C . LEU A 1 95 ? -6.829 -12.636 15.329 1.00 86.88 95 LEU A C 1
ATOM 780 O O . LEU A 1 95 ? -6.875 -13.313 16.357 1.00 86.88 95 LEU A O 1
ATOM 784 N N . PHE A 1 96 ? -6.838 -11.301 15.347 1.00 81.06 96 PHE A N 1
ATOM 785 C CA . PHE A 1 96 ? -6.851 -10.519 16.582 1.00 81.06 96 PHE A CA 1
ATOM 786 C C . PHE A 1 96 ? -8.254 -10.082 17.025 1.00 81.06 96 PHE A C 1
ATOM 788 O O . PHE A 1 96 ? -8.480 -10.007 18.229 1.00 81.06 96 PHE A O 1
ATOM 795 N N . HIS A 1 97 ? -9.221 -9.889 16.118 1.00 70.62 97 HIS A N 1
ATOM 796 C CA . HIS A 1 97 ? -10.633 -9.685 16.496 1.00 70.62 97 HIS A CA 1
ATOM 797 C C . HIS A 1 97 ? -11.207 -10.883 17.251 1.00 70.62 97 HIS A C 1
ATOM 799 O O . HIS A 1 97 ? -12.039 -10.709 18.127 1.00 70.62 97 HIS A O 1
ATOM 805 N N . GLN A 1 98 ? -10.763 -12.101 16.935 1.00 60.09 98 GLN A N 1
ATOM 806 C CA . GLN A 1 98 ? -11.195 -13.300 17.658 1.00 60.09 98 GLN A CA 1
ATOM 807 C C . GLN A 1 98 ? -10.617 -13.402 19.078 1.00 60.09 98 GLN A C 1
ATOM 809 O O . GLN A 1 98 ? -11.085 -14.222 19.863 1.00 60.09 98 GLN A O 1
ATOM 814 N N . LYS A 1 99 ? -9.571 -12.631 19.400 1.00 57.75 99 LYS A N 1
ATOM 815 C CA . LYS A 1 99 ? -8.817 -12.749 20.660 1.00 57.75 99 LYS A CA 1
ATOM 816 C C . LYS A 1 99 ? -8.948 -11.542 21.580 1.00 57.75 99 LYS A C 1
ATOM 818 O O . LYS A 1 99 ? -8.578 -11.645 22.746 1.00 57.75 99 LYS A O 1
ATOM 823 N N . ILE A 1 100 ? -9.398 -10.405 21.061 1.00 57.25 100 ILE A N 1
ATOM 824 C CA . ILE A 1 100 ? -9.466 -9.143 21.788 1.00 57.25 100 ILE A CA 1
ATOM 825 C C . ILE A 1 100 ? -10.806 -8.508 21.434 1.00 57.25 100 ILE A C 1
ATOM 827 O O . ILE A 1 100 ? -11.008 -8.095 20.291 1.00 57.25 100 ILE A O 1
ATOM 831 N N . ASP A 1 101 ? -11.711 -8.439 22.410 1.00 50.03 101 ASP A N 1
ATOM 832 C CA . ASP A 1 101 ? -12.924 -7.640 22.285 1.00 50.03 101 ASP A CA 1
ATOM 833 C C . ASP A 1 101 ? -12.503 -6.169 22.220 1.00 50.03 101 ASP A C 1
ATOM 835 O O . ASP A 1 101 ? -12.024 -5.586 23.197 1.00 50.03 101 ASP A O 1
ATOM 839 N N . PHE A 1 102 ? -12.604 -5.586 21.028 1.00 51.56 102 PHE A N 1
ATOM 840 C CA . PHE A 1 102 ? -12.406 -4.156 20.841 1.00 51.56 102 PHE A CA 1
ATOM 841 C C . PHE A 1 102 ? -13.693 -3.432 21.265 1.00 51.56 102 PHE A C 1
ATOM 843 O O . PHE A 1 102 ? -14.771 -3.870 20.856 1.00 51.56 102 PHE A O 1
ATOM 850 N N . PRO A 1 103 ? -13.605 -2.364 22.078 1.00 47.84 103 PRO A N 1
ATOM 851 C CA . PRO A 1 103 ? -14.763 -1.542 22.425 1.00 47.84 103 PRO A CA 1
ATOM 852 C C . PRO A 1 103 ? -15.389 -0.856 21.202 1.00 47.84 103 PRO A C 1
ATOM 854 O O . PRO A 1 103 ? -14.660 -0.588 20.213 1.00 47.84 103 PRO A O 1
#

Sequence (103 aa):
MNIPFIIWIACFIELITYILRFGFNVHSKTMQQKFNFPMRVHHMYLGILLVIPGFFFPITLFPDFILNGVAITFLDIGLAIMLSDMIHHFSILPLFHQKIDFP

pLDDT: mean 87.08, std 10.02, range [47.84, 97.06]

Secondary structure (DSSP, 8-state):
--HHHHHHHHHHHHHHHHIIIIIS---HHHHHHHTT-SS---HHHHHHHHHHHHHHS-TTTSPPEEETTEEE-HHHHHHHHHHHHHHIIIIIHHHHHTTS---

Radius of gyration: 15.76 Å; chains: 1; bounding box: 38×29×42 Å

Foldseek 3Di:
DDVVLLQVLLVVVLVVVCCCCPVVVDDQVVVCVVVVPPDRDQLLVVLVVLLVCQPPPDCVVWPFDQDPNDTHGSNSVSSSSNSNSCCVPVPVCVVVVVPDVDD